Protein AF-A0AAD7DQL8-F1 (afdb_monomer)

Mean predicted aligned error: 2.04 Å

pLDDT: mean 96.6, std 5.23, range [66.81, 98.75]

InterPro domains:
  IPR013216 Methyltransferase type 11 [PF08241] (6-47)
  IPR02906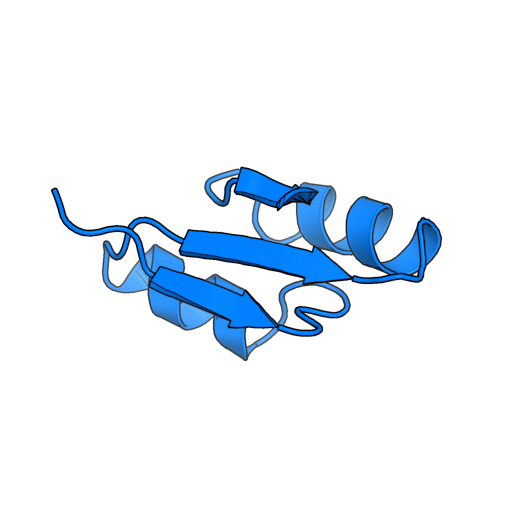3 S-adenosyl-L-methionine-dependent methyltransferase superfamily [G3DSA:3.40.50.150] (5-48)
  IPR029063 S-adenosyl-L-methionine-dependent methyltransferase superfamily [SSF53335] (6-46)

Solvent-accessible surface area (backbone atoms only — not comparable to full-atom values): 2769 Å² total; per-residue (Å²): 134,74,76,46,77,38,85,63,38,47,43,20,70,66,63,57,38,54,44,45,75,72,68,46,48,38,40,31,30,41,93,45,67,68,28,47,54,43,13,51,70,73,29,69,88,47,48,77,89

Secondary structure 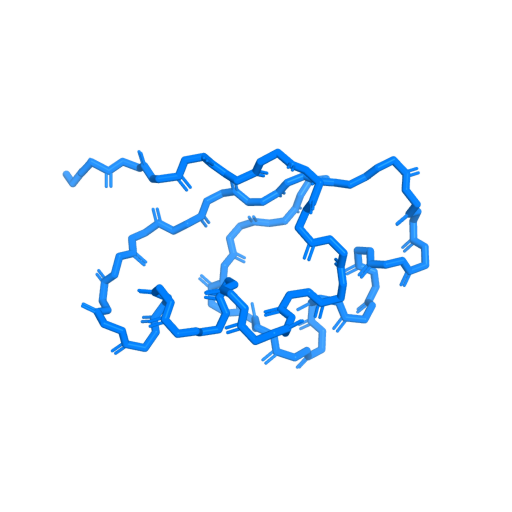(DSSP, 8-state):
--EEEEES-TTSTTHHHHHHHTT-EEEEE-S-HHHHHHHHHH-TTSEE-

Sequence (49 aa):
SADFPELGCGAGVPCTQVLVEHGLNVTGNDISAAQIALAREHVPKATLI

Foldseek 3Di:
DDEAEAEACFLVPPPVVVCVVVVHAYEYEHPDPVRLVNVCVRPVRHHYD

Structure (mmCIF, N/CA/C/O backbone):
data_AF-A0AAD7DQL8-F1
#
_entry.id   AF-A0AAD7DQL8-F1
#
loop_
_atom_site.group_PDB
_atom_site.id
_atom_site.type_symbol
_atom_site.label_atom_id
_atom_site.label_alt_id
_atom_site.label_comp_id
_atom_site.label_asym_id
_atom_site.label_entity_id
_atom_site.label_seq_id
_atom_site.pdbx_PDB_ins_code
_atom_site.Cartn_x
_atom_site.Cartn_y
_atom_site.Cartn_z
_atom_site.occupancy
_atom_site.B_iso_or_equiv
_atom_site.auth_seq_id
_atom_site.auth_comp_id
_atom_site.auth_asym_id
_atom_site.auth_atom_id
_atom_site.pdbx_PDB_model_num
ATOM 1 N N . SER A 1 1 ? -20.122 1.682 3.925 1.00 66.81 1 SER A N 1
ATOM 2 C CA . SER A 1 1 ? -18.803 2.170 4.368 1.00 66.81 1 SER A CA 1
ATOM 3 C C . SER A 1 1 ? -18.269 3.105 3.302 1.00 66.81 1 SER A C 1
ATOM 5 O O . SER A 1 1 ? -18.577 2.861 2.143 1.00 66.81 1 SER A O 1
ATOM 7 N N . ALA A 1 2 ? -17.591 4.193 3.669 1.00 79.62 2 ALA A N 1
ATOM 8 C CA . ALA A 1 2 ? -16.961 5.086 2.696 1.00 79.62 2 ALA A CA 1
ATOM 9 C C . ALA A 1 2 ? -15.518 4.625 2.451 1.00 79.62 2 ALA A C 1
ATOM 11 O O . ALA A 1 2 ? -14.820 4.314 3.417 1.00 79.62 2 ALA A O 1
ATOM 12 N N . ASP A 1 3 ? -15.105 4.584 1.187 1.00 88.81 3 ASP A N 1
ATOM 13 C CA . ASP A 1 3 ? -13.742 4.222 0.794 1.00 88.81 3 ASP A CA 1
ATOM 14 C C . ASP A 1 3 ? -12.858 5.471 0.754 1.00 88.81 3 ASP A C 1
ATOM 16 O O . ASP A 1 3 ? -13.290 6.533 0.299 1.00 88.81 3 ASP A O 1
ATOM 20 N N . PHE A 1 4 ? -11.620 5.338 1.228 1.00 94.25 4 PHE A N 1
ATOM 21 C CA . PHE A 1 4 ? -10.617 6.397 1.261 1.00 94.25 4 PHE A CA 1
ATOM 22 C C . PHE A 1 4 ? -9.561 6.145 0.171 1.00 94.25 4 PHE A C 1
ATOM 24 O O . PHE A 1 4 ? -8.686 5.296 0.360 1.00 94.25 4 PHE A O 1
ATOM 31 N N . PRO A 1 5 ? -9.646 6.818 -0.992 1.00 96.12 5 PRO A N 1
ATOM 32 C CA . PRO A 1 5 ? -8.657 6.663 -2.050 1.00 96.12 5 PRO A CA 1
ATOM 33 C C . PRO A 1 5 ? -7.357 7.404 -1.709 1.00 96.12 5 PRO A C 1
ATOM 35 O O . PRO A 1 5 ? -7.376 8.598 -1.409 1.00 96.12 5 PRO A O 1
ATOM 38 N N . GLU A 1 6 ? -6.227 6.708 -1.811 1.00 97.19 6 GLU A N 1
ATOM 39 C CA . GLU A 1 6 ? -4.883 7.269 -1.646 1.00 97.19 6 GLU A CA 1
ATOM 40 C C . GLU A 1 6 ? -4.134 7.218 -2.983 1.00 97.19 6 GLU A C 1
ATOM 42 O O . GLU A 1 6 ? -3.911 6.143 -3.544 1.00 97.19 6 GLU A O 1
ATOM 47 N N . LEU A 1 7 ? -3.778 8.394 -3.510 1.00 96.81 7 LEU A N 1
ATOM 48 C CA . LEU A 1 7 ? -3.067 8.522 -4.780 1.00 96.81 7 LEU A CA 1
ATOM 49 C C . LEU A 1 7 ? -1.557 8.519 -4.548 1.00 96.81 7 LEU A C 1
ATOM 51 O O . LEU A 1 7 ? -1.033 9.459 -3.953 1.00 96.81 7 LEU A O 1
ATOM 55 N N . GLY A 1 8 ? -0.870 7.493 -5.053 1.00 97.75 8 GLY A N 1
ATOM 56 C CA . GLY A 1 8 ? 0.562 7.300 -4.822 1.00 97.75 8 GLY A CA 1
ATOM 57 C C . GLY A 1 8 ? 0.855 6.832 -3.397 1.00 97.75 8 GLY A C 1
ATOM 58 O O . GLY A 1 8 ? 1.518 7.535 -2.638 1.00 97.75 8 GLY A O 1
ATOM 59 N N . CYS A 1 9 ? 0.350 5.653 -3.025 1.00 97.94 9 CYS A N 1
ATOM 60 C CA . CYS A 1 9 ? 0.493 5.104 -1.674 1.00 97.94 9 CYS A CA 1
ATOM 61 C C . CYS A 1 9 ? 1.925 4.656 -1.332 1.00 97.94 9 CYS A C 1
ATOM 63 O O . CYS A 1 9 ? 2.210 4.336 -0.174 1.00 97.94 9 CYS A O 1
ATOM 65 N N . GLY A 1 10 ? 2.832 4.586 -2.316 1.00 98.56 10 GLY A N 1
ATOM 66 C CA . GLY A 1 10 ? 4.168 4.036 -2.120 1.00 98.56 10 GLY A CA 1
ATOM 67 C C . GLY A 1 10 ? 4.100 2.642 -1.492 1.00 98.56 10 GLY A C 1
ATOM 68 O O . GLY A 1 10 ? 3.239 1.832 -1.834 1.00 98.56 10 GLY A O 1
ATOM 69 N N . ALA A 1 11 ? 4.979 2.377 -0.528 1.00 98.56 11 ALA A N 1
ATOM 70 C CA . ALA A 1 11 ? 5.059 1.107 0.189 1.00 98.56 11 ALA A CA 1
ATOM 71 C C . ALA A 1 11 ? 3.996 0.976 1.296 1.00 98.56 11 ALA A C 1
ATOM 73 O O . ALA A 1 11 ? 4.128 0.115 2.164 1.00 98.56 11 ALA A O 1
ATOM 74 N N . GLY A 1 12 ? 2.985 1.850 1.322 1.00 98.12 12 GLY A N 1
ATOM 75 C CA . GLY A 1 12 ? 1.904 1.844 2.307 1.00 98.12 12 GLY A CA 1
ATOM 76 C C . GLY A 1 12 ? 2.283 2.366 3.698 1.00 98.12 12 GLY A C 1
ATOM 77 O O . GLY A 1 12 ? 1.460 2.339 4.613 1.00 98.12 12 GLY A O 1
ATOM 78 N N . VAL A 1 13 ? 3.515 2.851 3.885 1.00 97.81 13 VAL A N 1
ATOM 79 C CA . VAL A 1 13 ? 4.033 3.306 5.183 1.00 97.81 13 VAL A CA 1
ATOM 80 C C . VAL A 1 13 ? 4.510 4.764 5.131 1.00 97.81 13 VAL A C 1
ATOM 82 O O . VAL A 1 13 ? 5.181 5.146 4.172 1.00 97.81 13 VAL A O 1
ATOM 85 N N . PRO A 1 14 ? 4.213 5.588 6.158 1.00 97.56 14 PRO A N 1
ATOM 86 C CA . PRO A 1 14 ? 3.333 5.295 7.297 1.00 97.56 14 PRO A CA 1
ATOM 87 C C . PRO A 1 14 ? 1.842 5.571 7.008 1.00 97.56 14 PRO A C 1
ATOM 89 O O . PRO A 1 14 ? 0.990 5.153 7.786 1.00 97.56 14 PRO A O 1
ATOM 92 N N . CYS A 1 15 ? 1.517 6.295 5.931 1.00 97.62 15 CYS A N 1
ATOM 93 C CA . CYS A 1 15 ? 0.192 6.890 5.719 1.00 97.62 15 CYS A CA 1
ATOM 94 C C . CYS A 1 15 ? -0.934 5.854 5.597 1.00 97.62 15 CYS A C 1
ATOM 96 O O . CYS A 1 15 ? -1.836 5.845 6.438 1.00 97.62 15 CYS A O 1
ATOM 98 N N . THR A 1 16 ? -0.867 4.956 4.608 1.00 98.19 16 THR A N 1
ATOM 99 C CA . THR A 1 16 ? -1.879 3.904 4.404 1.00 98.19 16 THR A CA 1
ATOM 100 C C . THR A 1 16 ? -2.054 3.050 5.657 1.00 98.19 16 THR A C 1
ATOM 102 O O . THR A 1 16 ? -3.180 2.745 6.049 1.00 98.19 16 THR A O 1
ATOM 105 N N . GLN A 1 17 ? -0.948 2.708 6.325 1.00 98.31 17 GLN A N 1
ATOM 106 C CA . GLN A 1 17 ? -0.958 1.912 7.549 1.00 98.31 17 GLN A CA 1
ATOM 107 C C . GLN A 1 17 ? -1.762 2.587 8.661 1.00 98.31 17 GLN A C 1
ATOM 109 O O . GLN A 1 17 ? -2.672 1.970 9.209 1.00 98.31 17 GLN 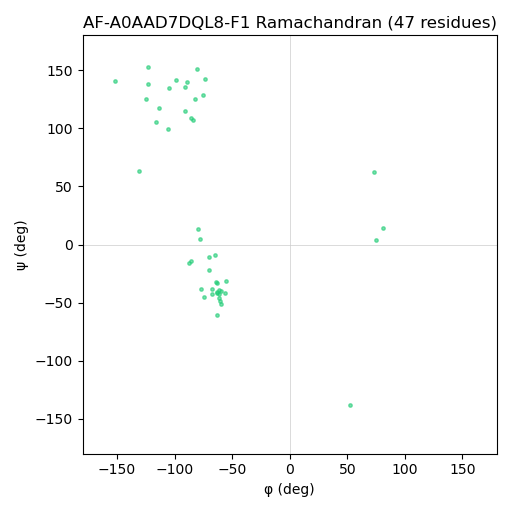A O 1
ATOM 114 N N . VAL A 1 18 ? -1.483 3.859 8.950 1.00 98.25 18 VAL A N 1
ATOM 115 C CA . VAL A 1 18 ? -2.193 4.619 9.989 1.00 98.25 18 VAL A CA 1
ATOM 116 C C . VAL A 1 18 ? -3.685 4.728 9.670 1.00 98.25 18 VAL A C 1
ATOM 118 O O . VAL A 1 18 ? -4.524 4.527 10.547 1.00 98.25 18 VAL A O 1
ATOM 121 N N . LEU A 1 19 ? -4.047 4.994 8.412 1.00 97.06 19 LEU A N 1
ATOM 122 C CA . LEU A 1 19 ? -5.452 5.080 8.000 1.00 97.06 19 LEU A CA 1
ATOM 123 C C . LEU A 1 19 ? -6.191 3.750 8.224 1.00 97.06 19 LEU A C 1
ATOM 125 O O . LEU A 1 19 ? -7.279 3.724 8.803 1.00 97.06 19 LEU A O 1
ATOM 129 N N . VAL A 1 20 ? -5.576 2.637 7.827 1.00 97.44 20 VAL A N 1
ATOM 130 C CA . VAL A 1 20 ? -6.110 1.288 8.052 1.00 97.44 20 VAL A CA 1
ATOM 131 C C . VAL A 1 20 ? -6.206 0.955 9.545 1.00 97.44 20 VAL A C 1
ATOM 133 O O . VAL A 1 20 ? -7.199 0.372 9.981 1.00 97.44 20 VAL A O 1
ATOM 136 N N . GLU A 1 21 ? -5.206 1.321 10.351 1.00 97.25 21 GLU A N 1
ATOM 137 C CA . GLU A 1 21 ? -5.203 1.117 11.808 1.00 97.25 21 GLU A CA 1
ATOM 138 C C . GLU A 1 21 ? -6.327 1.892 12.507 1.00 97.25 21 GLU A C 1
ATOM 140 O O . GLU A 1 21 ? -6.920 1.392 13.464 1.00 97.25 21 GLU A O 1
ATOM 145 N N . HIS A 1 22 ? -6.694 3.062 11.982 1.00 96.44 22 HIS A N 1
ATOM 146 C CA . HIS A 1 22 ? -7.860 3.829 12.426 1.00 96.44 22 HIS A CA 1
ATOM 147 C C . HIS A 1 22 ? -9.203 3.289 11.906 1.00 96.44 22 HIS A C 1
ATOM 149 O O . HIS A 1 22 ? -10.251 3.876 12.177 1.00 96.44 22 HIS A O 1
ATOM 155 N N . GLY A 1 23 ? -9.198 2.157 11.199 1.00 96.50 23 GLY A N 1
ATOM 156 C CA . GLY A 1 23 ? -10.404 1.480 10.731 1.00 96.50 23 GLY A CA 1
ATOM 157 C C . GLY A 1 23 ? -11.004 2.075 9.459 1.00 96.50 23 GLY A C 1
ATOM 158 O O . GLY A 1 23 ? -12.150 1.758 9.135 1.00 96.50 23 GLY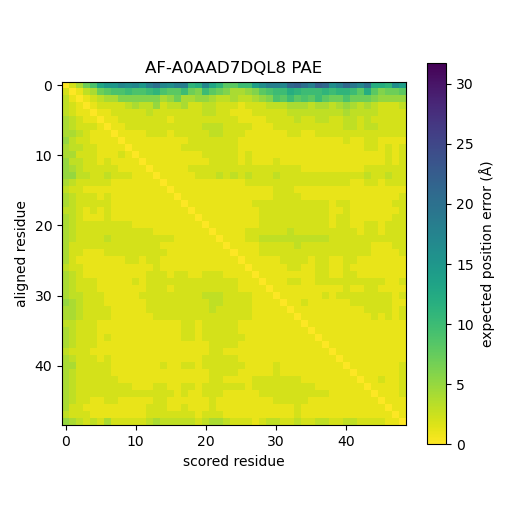 A O 1
ATOM 159 N N . LEU A 1 24 ? -10.264 2.922 8.731 1.00 97.00 24 LEU A N 1
ATOM 160 C CA . LEU A 1 24 ? -10.691 3.366 7.407 1.00 97.00 24 LEU A CA 1
ATOM 161 C C . LEU A 1 24 ? -10.523 2.237 6.383 1.00 97.00 24 LEU A C 1
ATOM 163 O O . LEU A 1 24 ? -9.540 1.496 6.406 1.00 97.00 24 LEU A O 1
ATOM 167 N N . ASN A 1 25 ? -11.472 2.138 5.450 1.00 97.56 25 ASN A N 1
ATOM 168 C CA . ASN A 1 25 ? -11.326 1.272 4.286 1.00 97.56 25 ASN A CA 1
ATOM 169 C C . ASN A 1 25 ? -10.535 2.022 3.210 1.00 97.56 25 ASN A C 1
ATOM 171 O O . ASN A 1 25 ? -11.055 2.967 2.619 1.00 97.56 25 ASN A O 1
ATOM 175 N N . VAL A 1 26 ? -9.278 1.643 2.992 1.00 98.12 26 VAL A N 1
ATOM 176 C CA . VAL A 1 26 ? -8.358 2.372 2.107 1.00 98.12 26 VAL A CA 1
ATOM 177 C C . VAL A 1 26 ? -8.166 1.626 0.791 1.00 98.12 26 VAL A C 1
ATOM 179 O O . VAL A 1 26 ? -7.910 0.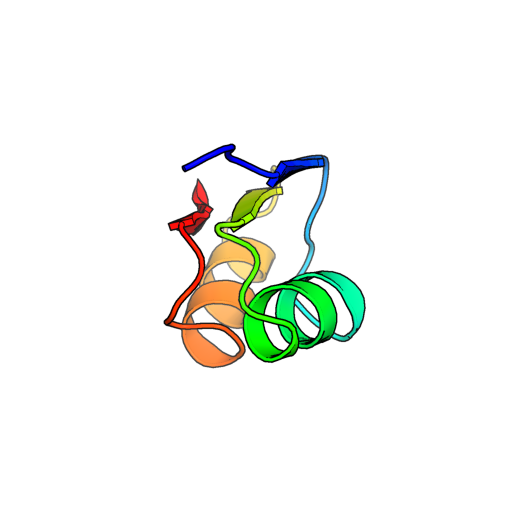418 0.787 1.00 98.12 26 VAL A O 1
ATOM 182 N N . THR A 1 27 ? -8.233 2.373 -0.312 1.00 98.25 27 THR A N 1
ATOM 183 C CA . THR A 1 27 ? -7.826 1.914 -1.644 1.00 98.25 27 THR A CA 1
ATOM 184 C C . THR A 1 27 ? -6.640 2.754 -2.105 1.00 98.25 27 THR A C 1
ATOM 186 O O . THR A 1 27 ? -6.808 3.923 -2.451 1.00 98.25 27 THR A O 1
ATOM 189 N N . GLY A 1 28 ? -5.444 2.173 -2.083 1.00 97.44 28 GLY A N 1
ATOM 190 C CA . GLY A 1 28 ? -4.207 2.825 -2.511 1.00 97.44 28 GLY A CA 1
ATOM 191 C C . GLY A 1 28 ? -3.821 2.423 -3.929 1.00 97.44 28 GLY A C 1
ATOM 192 O O . GLY A 1 28 ? -3.980 1.259 -4.305 1.00 97.44 28 GLY A O 1
ATOM 193 N N . ASN A 1 29 ? -3.303 3.372 -4.707 1.00 98.00 29 ASN A N 1
ATOM 194 C CA . ASN A 1 29 ? -2.655 3.074 -5.981 1.00 98.00 29 ASN A CA 1
ATOM 195 C C . ASN A 1 29 ? -1.217 3.594 -6.022 1.00 98.00 29 ASN A C 1
ATOM 197 O O . ASN A 1 29 ? -0.877 4.577 -5.366 1.00 98.00 29 ASN A O 1
ATOM 201 N N . ASP A 1 30 ? -0.371 2.944 -6.816 1.00 98.38 30 ASP A N 1
ATOM 202 C CA . ASP A 1 30 ? 0.965 3.438 -7.142 1.00 98.38 30 ASP A CA 1
ATOM 203 C C . ASP A 1 30 ? 1.389 2.915 -8.518 1.00 98.38 30 ASP A C 1
ATOM 205 O O . ASP A 1 30 ? 1.133 1.767 -8.874 1.00 98.38 30 ASP A O 1
ATOM 209 N N . ILE A 1 31 ? 2.052 3.754 -9.314 1.00 98.25 31 ILE A N 1
ATOM 210 C CA . ILE A 1 31 ? 2.530 3.350 -10.644 1.00 98.25 31 ILE A CA 1
ATOM 211 C C . ILE A 1 31 ? 3.694 2.348 -10.559 1.00 98.25 31 ILE A C 1
ATOM 213 O O . ILE A 1 31 ? 3.970 1.614 -11.510 1.00 98.25 31 ILE A O 1
ATOM 217 N N . SER A 1 32 ? 4.402 2.312 -9.430 1.00 98.38 32 SER A N 1
ATOM 218 C CA . SER A 1 32 ? 5.508 1.398 -9.195 1.00 98.38 32 SER A CA 1
ATOM 219 C C . SER A 1 32 ? 5.003 0.057 -8.670 1.00 98.38 32 SER A C 1
ATOM 221 O O . SER A 1 32 ? 4.657 -0.091 -7.498 1.00 98.38 32 SER A O 1
ATOM 223 N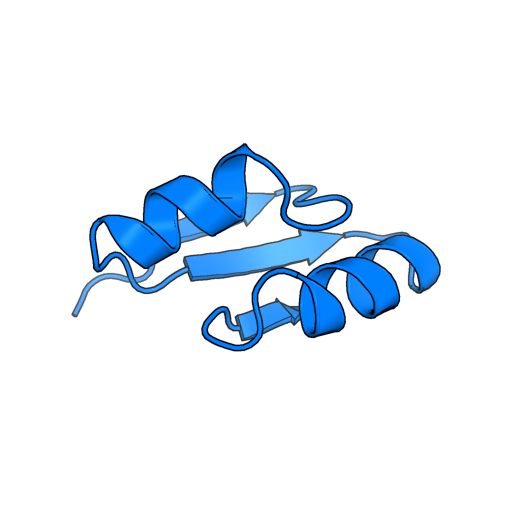 N . ALA A 1 33 ? 5.073 -0.976 -9.511 1.00 98.38 33 ALA A N 1
ATOM 224 C CA . ALA A 1 33 ? 4.758 -2.348 -9.106 1.00 98.38 33 ALA A CA 1
ATOM 225 C C . ALA A 1 33 ? 5.592 -2.824 -7.897 1.00 98.38 33 ALA A C 1
ATOM 227 O O . ALA A 1 33 ? 5.108 -3.600 -7.076 1.00 98.38 33 ALA A O 1
ATOM 228 N N . ALA A 1 34 ? 6.829 -2.331 -7.757 1.00 98.62 34 ALA A N 1
ATOM 229 C CA . ALA A 1 34 ? 7.670 -2.616 -6.598 1.00 98.62 34 ALA A CA 1
ATOM 230 C C . ALA A 1 34 ? 7.114 -1.986 -5.308 1.00 98.62 34 ALA A C 1
ATOM 232 O O . ALA A 1 34 ? 7.157 -2.619 -4.256 1.00 98.62 34 ALA A O 1
ATOM 233 N N . GLN A 1 35 ? 6.558 -0.773 -5.384 1.00 98.56 35 GLN A N 1
ATOM 234 C CA . GLN A 1 35 ? 5.901 -0.133 -4.241 1.00 98.56 35 GLN A CA 1
ATOM 235 C C . GLN A 1 35 ? 4.615 -0.873 -3.864 1.00 98.56 35 GLN A C 1
ATOM 237 O O . GLN A 1 35 ? 4.427 -1.175 -2.692 1.00 98.56 35 GLN A O 1
ATOM 242 N N . ILE A 1 36 ? 3.800 -1.284 -4.844 1.00 98.56 36 ILE A N 1
ATOM 243 C CA . ILE A 1 36 ? 2.614 -2.119 -4.587 1.00 98.56 36 ILE A CA 1
ATOM 244 C C . ILE A 1 36 ? 2.984 -3.455 -3.930 1.00 98.56 36 ILE A C 1
ATOM 246 O O . ILE A 1 36 ? 2.283 -3.894 -3.020 1.00 98.56 36 ILE A O 1
ATOM 250 N N . ALA A 1 37 ? 4.075 -4.105 -4.345 1.00 98.62 37 ALA A N 1
ATOM 251 C CA . ALA A 1 37 ? 4.537 -5.338 -3.707 1.00 98.62 37 ALA A CA 1
ATOM 252 C C . ALA A 1 37 ? 4.879 -5.115 -2.223 1.00 98.62 37 ALA A C 1
ATOM 254 O O . ALA A 1 37 ? 4.360 -5.828 -1.367 1.00 98.62 37 ALA A O 1
ATOM 255 N N . LEU A 1 38 ? 5.655 -4.069 -1.916 1.00 98.75 38 LEU A N 1
ATOM 256 C CA . LEU A 1 38 ? 5.980 -3.697 -0.535 1.00 98.75 38 LEU A CA 1
ATOM 257 C C . LEU A 1 38 ? 4.732 -3.296 0.265 1.00 98.75 38 LEU A C 1
ATOM 259 O O . LEU A 1 38 ? 4.573 -3.704 1.410 1.00 98.75 38 LEU A O 1
ATOM 263 N N . ALA A 1 39 ? 3.806 -2.548 -0.336 1.00 98.62 39 ALA A N 1
ATOM 264 C CA . ALA A 1 39 ? 2.557 -2.164 0.312 1.00 98.62 39 ALA A CA 1
ATOM 265 C C . ALA A 1 39 ? 1.702 -3.384 0.677 1.00 98.62 39 ALA A C 1
ATOM 267 O O . ALA A 1 39 ? 1.131 -3.424 1.763 1.00 98.62 39 ALA A O 1
ATOM 268 N N . ARG A 1 40 ? 1.649 -4.419 -0.172 1.00 98.50 40 ARG A N 1
ATOM 269 C CA . ARG A 1 40 ? 0.926 -5.664 0.147 1.00 98.50 40 ARG A CA 1
ATOM 270 C C . ARG A 1 40 ? 1.527 -6.396 1.345 1.00 98.50 40 ARG A C 1
ATOM 272 O O . ARG A 1 40 ? 0.781 -7.035 2.082 1.00 98.50 40 ARG A O 1
ATOM 279 N N . GLU A 1 41 ? 2.841 -6.296 1.541 1.00 98.56 41 GLU A N 1
ATOM 280 C CA . GLU A 1 41 ? 3.528 -6.854 2.709 1.00 98.56 41 GLU A CA 1
ATOM 281 C C . GLU A 1 41 ? 3.267 -6.021 3.973 1.00 98.56 41 GLU A C 1
ATOM 283 O O . GLU A 1 41 ? 2.945 -6.584 5.020 1.00 98.56 41 GLU A O 1
ATOM 288 N N . HIS A 1 42 ? 3.357 -4.690 3.885 1.00 98.50 42 HIS A N 1
ATOM 289 C CA . HIS A 1 42 ? 3.218 -3.805 5.047 1.00 98.50 42 HIS A CA 1
ATOM 290 C C . HIS A 1 42 ? 1.766 -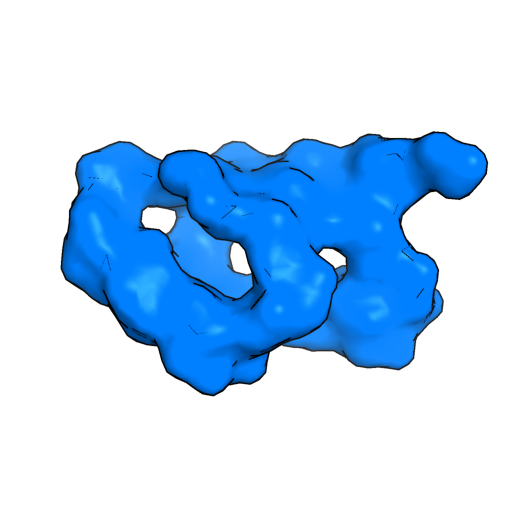3.600 5.503 1.00 98.50 42 HIS A C 1
ATOM 292 O O . HIS A 1 42 ? 1.497 -3.524 6.701 1.00 98.50 42 HIS A O 1
ATOM 298 N N . VAL A 1 43 ? 0.816 -3.498 4.568 1.00 98.25 43 VAL A N 1
ATOM 299 C CA . VAL A 1 43 ? -0.590 -3.148 4.836 1.00 98.25 43 VAL A CA 1
ATOM 300 C C . VAL A 1 43 ? -1.565 -4.122 4.158 1.00 98.25 43 VAL A C 1
ATOM 302 O O . VAL A 1 43 ? -2.397 -3.713 3.348 1.00 98.25 43 VAL A O 1
ATOM 305 N N . PRO A 1 44 ? -1.562 -5.420 4.529 1.00 97.88 44 PRO A N 1
ATOM 306 C CA . PRO A 1 44 ? -2.358 -6.463 3.863 1.00 97.88 44 PRO A CA 1
ATOM 307 C C . PRO A 1 44 ? -3.882 -6.288 3.984 1.00 97.88 44 PRO A C 1
ATOM 309 O O . PRO A 1 44 ? -4.640 -7.023 3.355 1.00 97.88 44 PRO A O 1
ATOM 312 N N . LYS A 1 45 ? -4.348 -5.345 4.813 1.00 97.50 45 LYS A N 1
ATOM 313 C CA . LYS A 1 45 ? -5.771 -5.006 4.967 1.00 97.50 45 LYS A CA 1
ATOM 314 C C . LYS A 1 45 ? -6.253 -3.945 3.968 1.00 97.50 45 LYS A C 1
ATOM 316 O O . LYS A 1 45 ? -7.461 -3.778 3.839 1.00 97.50 45 LYS A O 1
ATO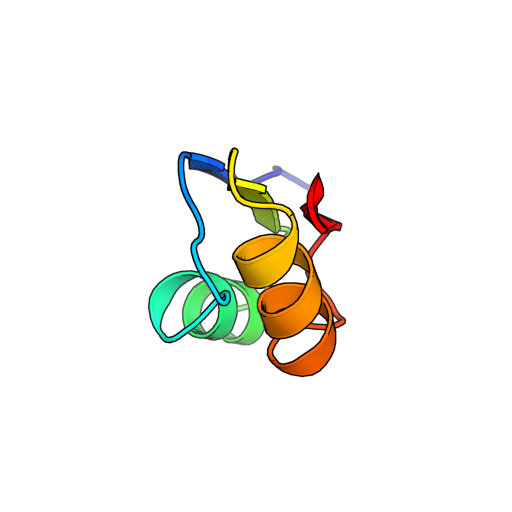M 321 N N . ALA A 1 46 ? -5.350 -3.216 3.308 1.00 97.88 46 ALA A N 1
ATOM 322 C CA . ALA A 1 46 ? -5.714 -2.230 2.293 1.00 97.88 46 ALA A CA 1
ATOM 323 C C . ALA A 1 46 ? -6.008 -2.909 0.948 1.00 97.88 46 ALA A C 1
ATOM 325 O O . ALA A 1 46 ? -5.417 -3.937 0.610 1.00 97.88 46 ALA A O 1
ATOM 326 N N . THR A 1 47 ? -6.875 -2.298 0.141 1.00 98.19 47 THR A N 1
ATOM 327 C CA . THR A 1 47 ? -6.974 -2.650 -1.281 1.00 98.19 47 THR A CA 1
ATOM 328 C C . THR A 1 47 ? -5.882 -1.900 -2.036 1.00 98.19 47 THR A C 1
ATOM 330 O O . THR A 1 47 ? -5.781 -0.682 -1.925 1.00 98.19 47 THR A O 1
ATOM 333 N N . LEU A 1 48 ? -5.048 -2.621 -2.787 1.00 98.12 48 LEU A N 1
ATOM 334 C CA . LEU A 1 48 ? -3.873 -2.066 -3.464 1.00 98.12 48 LEU A CA 1
ATOM 335 C C . LEU A 1 48 ? -3.945 -2.386 -4.952 1.00 98.12 48 LEU A C 1
ATOM 337 O O . LEU A 1 48 ? -4.101 -3.562 -5.312 1.00 98.12 48 LEU A O 1
ATOM 341 N N . ILE A 1 49 ? -3.858 -1.348 -5.784 1.00 95.69 49 ILE A N 1
ATOM 342 C CA . ILE A 1 49 ? -4.033 -1.415 -7.242 1.00 9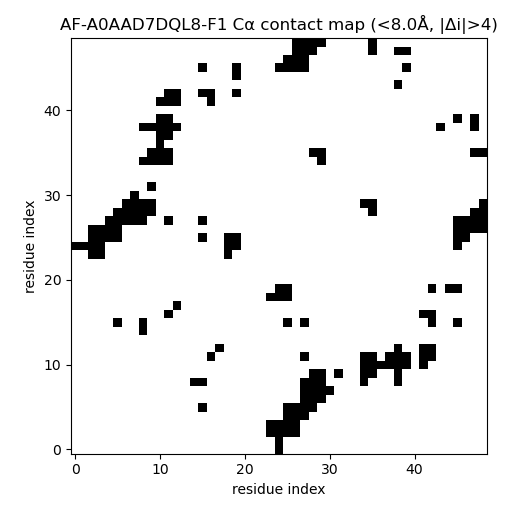5.69 49 ILE A CA 1
ATOM 343 C C . ILE A 1 49 ? -2.780 -0.906 -7.945 1.00 95.69 49 ILE A C 1
ATOM 345 O O . ILE A 1 49 ? -2.362 0.236 -7.650 1.00 95.69 49 ILE A O 1
#

Radius of gyration: 9.33 Å; Cα contacts (8 Å, |Δi|>4): 95; chains: 1; bounding box: 26×15×23 Å

Nearest PDB structures (foldseek):
  4mwz-assembly1_A  TM=8.168E-01  e=3.855E-03  Plasmodium vivax Sal-1
  5gm2-assembly2_J  TM=7.957E-01  e=2.565E-03  Streptomyces blastmyceticus
  6bqc-assembly1_A-2  TM=8.586E-01  e=1.401E-02  Escherichia coli
  4qtt-assembly1_B  TM=8.137E-01  e=2.413E-02  Saccharomyces cerevisiae S288C
  1ne2-assembly1_B  TM=8.360E-01  e=4.155E-02  Thermoplasma acidophilum

Organism: Mycena rosella (NCBI:txid1033263)